Protein AF-A0A1E4GBK4-F1 (afdb_monomer_lite)

pLDDT: mean 78.06, std 15.24, range [35.19, 92.81]

Foldseek 3Di:
DDDPPDDPPPVVVVVVVVQLVVLLVLLVVLLVVLVVVLVVLLVVLVVCCVVCVVVVQADVVQSVVLNVLSVVLNVVLVVVSVVFRSGNVRSVVSSVVSCVLNVVQSVCCSVRSHADPCHSPDD

Structure (mmCIF, N/CA/C/O backbone):
data_AF-A0A1E4GBK4-F1
#
_entry.id   AF-A0A1E4GBK4-F1
#
loop_
_atom_site.group_PDB
_atom_site.id
_atom_site.type_symbol
_atom_site.label_atom_id
_atom_site.label_alt_id
_atom_site.label_comp_id
_atom_site.label_asym_id
_atom_site.label_entity_id
_atom_site.label_seq_id
_atom_site.pdbx_PDB_ins_code
_atom_site.Cartn_x
_atom_site.Cartn_y
_atom_site.Cartn_z
_atom_site.occupancy
_atom_site.B_iso_or_equiv
_atom_site.auth_seq_id
_atom_site.auth_comp_id
_atom_site.auth_asym_id
_atom_site.auth_atom_id
_atom_site.pdbx_PDB_model_num
ATOM 1 N N . MET A 1 1 ? -35.577 0.279 58.278 1.00 35.19 1 MET A N 1
ATOM 2 C CA . MET A 1 1 ? -34.126 0.348 58.002 1.00 35.19 1 MET A CA 1
ATOM 3 C C . MET A 1 1 ? -33.935 0.085 56.518 1.00 35.19 1 MET A C 1
ATOM 5 O O . MET A 1 1 ? -34.244 -1.012 56.076 1.00 35.19 1 MET A O 1
ATOM 9 N N . ALA A 1 2 ? -33.572 1.105 55.741 1.00 41.97 2 ALA A N 1
ATOM 10 C CA . ALA A 1 2 ? -33.388 0.984 54.296 1.00 41.97 2 ALA A CA 1
ATOM 11 C C . ALA A 1 2 ? -31.929 0.607 54.010 1.00 41.97 2 ALA A C 1
ATOM 13 O O . ALA A 1 2 ? -31.015 1.317 54.427 1.00 41.97 2 ALA A O 1
ATOM 14 N N . ILE A 1 3 ? -31.719 -0.531 53.350 1.00 45.28 3 ILE A N 1
ATOM 15 C CA . ILE A 1 3 ? -30.396 -0.996 52.935 1.00 45.28 3 ILE A CA 1
ATOM 16 C C . ILE A 1 3 ? -29.989 -0.170 51.715 1.00 45.28 3 ILE A C 1
ATOM 18 O O . ILE A 1 3 ? -30.559 -0.299 50.633 1.00 45.28 3 ILE A O 1
ATOM 22 N N . VAL A 1 4 ? -29.017 0.711 51.919 1.00 42.62 4 VAL A N 1
ATOM 23 C CA . VAL A 1 4 ? -28.375 1.507 50.877 1.00 42.62 4 VAL A CA 1
ATOM 24 C C . VAL A 1 4 ? -27.437 0.584 50.091 1.00 42.62 4 VAL A C 1
ATOM 26 O O . VAL A 1 4 ? -26.305 0.340 50.497 1.00 42.62 4 VAL A O 1
ATOM 29 N N . LEU A 1 5 ? -27.917 0.035 48.973 1.00 45.91 5 LEU A N 1
ATOM 30 C CA . LEU A 1 5 ? -27.090 -0.655 47.978 1.00 45.91 5 LEU A CA 1
ATOM 31 C C . LEU A 1 5 ? -26.414 0.404 47.088 1.00 45.91 5 LEU A C 1
ATOM 33 O O . LEU A 1 5 ? -26.934 0.789 46.045 1.00 45.91 5 LEU A O 1
ATOM 37 N N . PHE A 1 6 ? -25.275 0.923 47.548 1.00 47.50 6 PHE A N 1
ATOM 38 C CA . PHE A 1 6 ? -24.350 1.766 46.775 1.00 47.50 6 PHE A CA 1
ATOM 39 C C . PHE A 1 6 ? -23.292 0.876 46.068 1.00 47.50 6 PHE A C 1
ATOM 41 O O . PHE A 1 6 ? -23.140 -0.300 46.394 1.00 47.50 6 PHE A O 1
ATOM 48 N N . PRO A 1 7 ? -22.596 1.363 45.032 1.00 49.16 7 PRO A N 1
ATOM 49 C CA . PRO A 1 7 ? -22.648 0.863 43.672 1.00 49.16 7 PRO A CA 1
ATOM 50 C C . PRO A 1 7 ? -21.349 0.125 43.331 1.00 49.16 7 PRO A C 1
ATOM 52 O O . PRO A 1 7 ? -20.428 0.688 42.745 1.00 49.16 7 PRO A O 1
ATOM 55 N N . ALA A 1 8 ? -21.261 -1.155 43.680 1.00 43.97 8 ALA A N 1
ATOM 56 C CA . ALA A 1 8 ? -20.095 -1.979 43.340 1.00 43.97 8 ALA A CA 1
ATOM 57 C C . ALA A 1 8 ? -19.998 -2.332 41.836 1.00 43.97 8 ALA A C 1
ATOM 59 O O . ALA A 1 8 ? -19.006 -2.902 41.396 1.00 43.97 8 ALA A O 1
ATOM 60 N N . PHE A 1 9 ? -21.004 -1.973 41.029 1.00 48.84 9 PHE A N 1
ATOM 61 C CA . PHE A 1 9 ? -21.022 -2.233 39.584 1.00 48.84 9 PHE A CA 1
ATOM 62 C C . PHE A 1 9 ? -20.280 -1.185 38.737 1.00 48.84 9 PHE A C 1
ATOM 64 O O . PHE A 1 9 ? -19.986 -1.452 37.575 1.00 48.84 9 PHE A O 1
ATOM 71 N N . LEU A 1 10 ? -19.941 -0.010 39.283 1.00 47.16 10 LEU A N 1
ATOM 72 C CA . LEU A 1 10 ? -19.287 1.057 38.507 1.00 47.16 10 LEU A CA 1
ATOM 73 C C . LEU A 1 10 ? -17.764 0.890 38.380 1.00 47.16 10 LEU A C 1
ATOM 75 O O . LEU A 1 10 ? -17.171 1.428 37.451 1.00 47.16 10 LEU A O 1
ATOM 79 N N . SER A 1 11 ? -17.119 0.124 39.260 1.00 47.50 11 SER A N 1
ATOM 80 C CA . SER A 1 11 ? -15.656 -0.037 39.279 1.00 47.50 11 SER A CA 1
ATOM 81 C C . SER A 1 11 ? -15.121 -1.074 38.283 1.00 47.50 11 SER A C 1
ATOM 83 O O . SER A 1 11 ? -13.944 -1.023 37.937 1.00 47.50 11 SER A O 1
ATOM 85 N N . LEU A 1 12 ? -15.966 -1.970 37.759 1.00 46.78 12 LEU A N 1
ATOM 86 C CA . LEU A 1 12 ? -15.565 -2.977 36.761 1.00 46.78 12 LEU A CA 1
ATOM 87 C C . LEU A 1 12 ? -15.621 -2.468 35.309 1.00 46.78 12 LEU A C 1
ATOM 89 O O . LEU A 1 12 ? -15.042 -3.086 34.421 1.00 46.78 12 LEU A O 1
ATOM 93 N N . ILE A 1 13 ? -16.278 -1.332 35.057 1.00 51.38 13 ILE A N 1
ATOM 94 C CA . ILE A 1 13 ? -16.450 -0.769 33.703 1.00 51.38 13 ILE A CA 1
ATOM 95 C C . ILE A 1 13 ? -15.253 0.122 33.310 1.00 51.38 13 ILE A C 1
ATOM 97 O O . ILE A 1 13 ? -14.948 0.293 32.130 1.00 51.38 13 ILE A O 1
ATOM 101 N N . VAL A 1 14 ? -14.528 0.650 34.301 1.00 50.47 14 VAL A N 1
ATOM 102 C CA . VAL A 1 14 ? -13.421 1.604 34.122 1.00 50.47 14 VAL A CA 1
ATOM 103 C C . VAL A 1 14 ? -12.216 1.039 33.343 1.00 50.47 14 VAL A C 1
ATOM 105 O O . VAL A 1 14 ? -11.756 1.734 32.434 1.00 50.47 14 VAL A O 1
ATOM 108 N N . PRO A 1 15 ? -11.699 -0.184 33.598 1.00 54.62 15 PRO A N 1
ATOM 109 C CA . PRO A 1 15 ? -10.520 -0.666 32.873 1.00 54.62 15 PRO A CA 1
ATOM 110 C C . PRO A 1 15 ? -10.815 -0.976 31.399 1.00 54.62 15 PRO A C 1
ATOM 112 O O . PRO A 1 15 ? -10.023 -0.611 30.535 1.00 54.62 15 PRO A O 1
ATOM 115 N N . ALA A 1 16 ? -11.981 -1.554 31.086 1.00 54.88 16 ALA A N 1
ATOM 116 C CA . ALA A 1 16 ? -12.360 -1.875 29.707 1.00 54.88 16 ALA A CA 1
ATOM 117 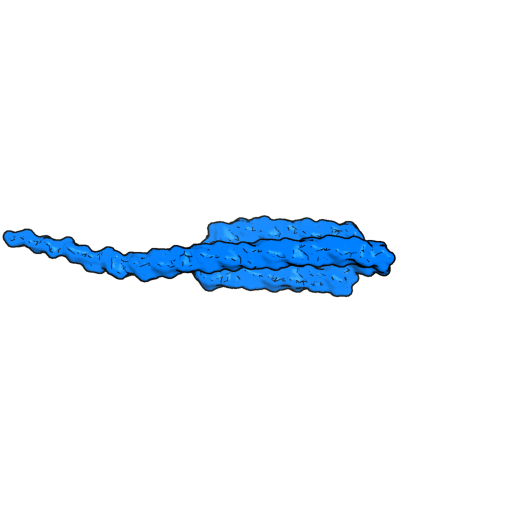C C . ALA A 1 16 ? -12.562 -0.614 28.845 1.00 54.88 16 ALA A C 1
ATOM 119 O O . ALA A 1 16 ? -12.212 -0.599 27.666 1.00 54.88 16 ALA A O 1
ATOM 120 N N . HIS A 1 17 ? -13.088 0.469 29.431 1.00 55.44 17 HIS A N 1
ATOM 121 C CA . HIS A 1 17 ? -13.235 1.749 28.735 1.00 55.44 17 HIS A CA 1
ATOM 122 C C . HIS A 1 17 ? -11.894 2.461 28.516 1.00 55.44 17 HIS A C 1
ATOM 124 O O . HIS A 1 17 ? -11.687 3.053 27.456 1.00 55.44 17 HIS A O 1
ATOM 130 N N . ALA A 1 18 ? -10.981 2.399 29.491 1.00 58.25 18 ALA A N 1
ATOM 131 C CA . ALA A 1 18 ? -9.646 2.977 29.361 1.00 58.25 18 ALA A CA 1
ATOM 132 C C . ALA A 1 18 ? -8.825 2.263 28.276 1.00 58.25 18 ALA A C 1
ATOM 134 O O . ALA A 1 18 ? -8.233 2.928 27.427 1.00 58.25 18 ALA A O 1
ATOM 135 N N . ASP A 1 19 ? -8.865 0.929 28.247 1.00 62.81 19 ASP A N 1
ATOM 136 C CA . ASP A 1 19 ? -8.157 0.112 27.255 1.00 62.81 19 ASP A CA 1
ATOM 137 C C . ASP A 1 19 ? -8.738 0.298 25.842 1.00 62.81 19 ASP A C 1
ATOM 139 O O . ASP A 1 19 ? -8.013 0.429 24.859 1.00 62.81 19 ASP A O 1
ATOM 143 N N . TYR A 1 20 ? -10.061 0.454 25.731 1.00 64.88 20 TYR A N 1
ATOM 144 C CA . TYR A 1 20 ? -10.723 0.776 24.465 1.00 64.88 20 TYR A CA 1
ATOM 145 C C . TYR A 1 20 ? -10.360 2.172 23.926 1.00 64.88 20 TYR A C 1
ATOM 147 O O . TYR A 1 20 ? -10.147 2.348 22.725 1.00 64.88 20 TYR A O 1
ATOM 155 N N . GLN A 1 21 ? -10.268 3.186 24.793 1.00 73.75 21 GLN A N 1
ATOM 156 C CA . GLN A 1 21 ? -9.860 4.539 24.393 1.00 73.75 21 GLN A CA 1
ATOM 157 C C . GLN A 1 21 ? -8.369 4.610 24.040 1.00 73.75 21 GLN A C 1
ATOM 159 O O . GLN A 1 21 ? -7.998 5.310 23.096 1.00 73.75 21 GLN A O 1
ATOM 164 N N . GLN A 1 22 ? -7.525 3.873 24.763 1.00 75.50 22 GLN A N 1
ATOM 165 C CA . GLN A 1 22 ? -6.107 3.724 24.445 1.00 75.50 22 GLN A CA 1
ATOM 166 C C . GLN A 1 22 ? -5.928 3.002 23.101 1.00 75.50 22 GLN A C 1
ATOM 168 O O . GLN A 1 22 ? -5.249 3.518 22.215 1.00 75.50 22 GLN A O 1
ATOM 173 N N . GLY A 1 23 ? -6.634 1.885 22.898 1.00 76.81 23 GLY A N 1
ATOM 174 C CA . GLY A 1 23 ? -6.653 1.130 21.646 1.00 76.81 23 GLY A CA 1
ATOM 175 C C . GLY A 1 23 ? -7.071 1.983 20.451 1.00 76.81 23 GLY A C 1
ATOM 176 O O . GLY A 1 23 ? -6.401 1.960 19.425 1.00 76.81 23 GLY A O 1
ATOM 177 N N . LYS A 1 24 ? -8.093 2.836 20.597 1.00 82.88 24 LYS A N 1
ATOM 178 C CA . LYS A 1 24 ? -8.490 3.793 19.551 1.00 82.88 24 LYS A CA 1
ATOM 179 C C . LYS A 1 24 ? -7.378 4.760 19.150 1.00 82.88 24 LYS A C 1
ATOM 181 O O . LYS A 1 24 ? -7.212 5.013 17.958 1.00 82.88 24 LYS A O 1
ATOM 186 N N . ARG A 1 25 ? -6.636 5.313 20.114 1.00 85.69 25 ARG A N 1
ATOM 187 C CA . ARG A 1 25 ? -5.517 6.222 19.812 1.00 85.69 25 ARG A CA 1
ATOM 188 C C . ARG A 1 25 ? -4.381 5.484 19.120 1.00 85.69 25 ARG A C 1
ATOM 190 O O . ARG A 1 25 ? -3.864 5.982 18.127 1.00 85.69 25 ARG A O 1
ATOM 197 N N . ASP A 1 26 ? -4.041 4.294 19.603 1.00 83.50 26 ASP A N 1
ATOM 198 C CA . ASP A 1 26 ? -3.000 3.462 19.000 1.00 83.50 26 ASP A CA 1
ATOM 199 C C . ASP A 1 26 ? -3.366 3.079 17.558 1.00 83.50 26 ASP A C 1
ATOM 201 O O . ASP A 1 26 ? -2.544 3.210 16.655 1.00 83.50 26 ASP A O 1
ATOM 205 N N . CYS A 1 27 ? -4.623 2.695 17.318 1.00 86.31 27 CYS A N 1
ATOM 206 C CA . CYS A 1 27 ? -5.171 2.440 15.986 1.00 86.31 27 CYS A CA 1
ATOM 207 C C . CYS A 1 27 ? -5.074 3.664 15.065 1.00 86.31 27 CYS A C 1
ATOM 209 O O . CYS A 1 27 ? -4.659 3.535 13.915 1.00 86.31 27 CYS A O 1
ATOM 211 N N . ALA A 1 28 ? -5.439 4.852 15.558 1.00 88.69 28 ALA A N 1
ATOM 212 C CA . ALA A 1 28 ? -5.373 6.083 14.775 1.00 88.69 28 ALA A CA 1
ATOM 213 C C . ALA A 1 28 ? -3.926 6.461 14.423 1.00 88.69 28 ALA A C 1
ATOM 215 O O . ALA A 1 28 ? -3.649 6.834 13.284 1.00 88.69 28 ALA A O 1
ATOM 216 N N . ASN A 1 29 ? -2.999 6.305 15.372 1.00 89.00 29 ASN A N 1
ATOM 217 C CA . ASN A 1 29 ? -1.574 6.519 15.134 1.00 89.00 29 ASN A CA 1
ATOM 218 C C . ASN A 1 29 ? -1.030 5.530 14.096 1.00 89.00 29 ASN A C 1
ATOM 220 O O . ASN A 1 29 ? -0.331 5.945 13.177 1.00 89.00 29 ASN A O 1
ATOM 224 N N . LEU A 1 30 ? -1.397 4.248 14.189 1.00 86.88 30 LEU A N 1
ATOM 225 C CA . LEU A 1 30 ? -1.007 3.233 13.207 1.00 86.88 30 LEU A CA 1
ATOM 226 C C . LEU A 1 30 ? -1.545 3.551 11.810 1.00 86.88 30 LEU A C 1
ATOM 228 O O . LEU A 1 30 ? -0.784 3.501 10.848 1.00 86.88 30 LEU A O 1
ATOM 232 N N . ARG A 1 31 ? -2.819 3.947 11.691 1.00 89.69 31 ARG A N 1
ATOM 233 C CA . ARG A 1 31 ? -3.397 4.407 10.419 1.00 89.69 31 ARG A CA 1
ATOM 234 C C . ARG A 1 31 ? -2.622 5.597 9.857 1.00 89.69 31 ARG A C 1
ATOM 236 O O . ARG A 1 31 ? -2.298 5.601 8.675 1.00 89.69 31 ARG A O 1
ATOM 243 N N . ALA A 1 32 ? -2.271 6.575 10.691 1.00 89.56 32 ALA A N 1
ATOM 244 C CA . ALA A 1 32 ? -1.463 7.710 10.257 1.00 89.56 32 ALA A CA 1
ATOM 245 C C . ALA A 1 32 ? -0.074 7.275 9.753 1.00 89.56 32 ALA A C 1
ATOM 247 O O . ALA A 1 32 ? 0.354 7.735 8.698 1.00 89.56 32 ALA A O 1
ATOM 248 N N . THR A 1 33 ? 0.601 6.355 10.451 1.00 88.69 33 THR A N 1
ATOM 249 C CA . THR A 1 33 ? 1.893 5.799 10.016 1.00 88.69 33 THR A CA 1
ATOM 250 C C . THR A 1 33 ? 1.782 5.049 8.688 1.00 88.69 33 THR A C 1
ATOM 252 O O . THR A 1 33 ? 2.625 5.242 7.817 1.00 88.69 33 THR A O 1
ATOM 255 N N . VAL A 1 34 ? 0.735 4.241 8.498 1.00 86.00 34 VAL A N 1
ATOM 256 C CA . VAL A 1 34 ? 0.478 3.531 7.234 1.00 86.00 34 VAL A CA 1
ATOM 257 C C . VAL A 1 34 ? 0.288 4.518 6.080 1.00 86.00 34 VAL A C 1
ATOM 259 O O . VAL A 1 34 ? 0.925 4.387 5.037 1.00 86.00 34 VAL A O 1
ATOM 262 N N . LEU A 1 35 ? -0.532 5.551 6.277 1.00 87.19 35 LEU A N 1
ATOM 263 C CA . LEU A 1 35 ? -0.773 6.569 5.252 1.00 87.19 35 LEU A CA 1
ATOM 264 C C . LEU A 1 35 ? 0.488 7.387 4.933 1.00 87.19 35 LEU A C 1
ATOM 266 O O . LEU A 1 35 ? 0.719 7.730 3.774 1.00 87.19 35 LEU A O 1
ATOM 270 N N . GLN A 1 36 ? 1.325 7.674 5.934 1.00 88.75 36 GLN 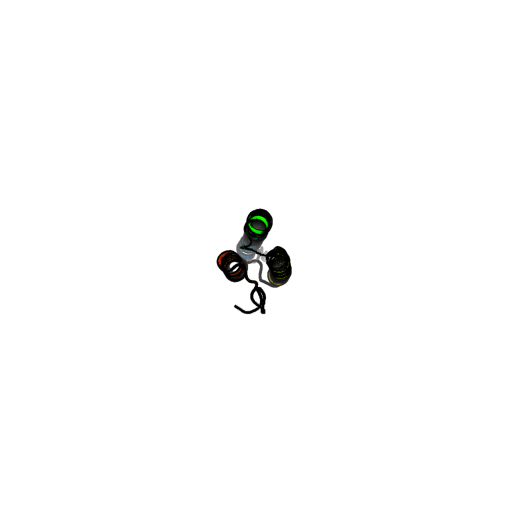A N 1
ATOM 271 C CA . GLN A 1 36 ? 2.626 8.317 5.728 1.00 88.75 36 GLN A CA 1
ATOM 272 C C . GLN A 1 36 ? 3.569 7.435 4.907 1.00 88.75 36 GLN A C 1
ATOM 274 O O . GLN A 1 36 ? 4.128 7.914 3.923 1.00 88.75 36 GLN A O 1
ATOM 279 N N . LEU A 1 37 ? 3.683 6.150 5.256 1.00 84.25 37 LEU A N 1
ATOM 280 C CA . LEU A 1 37 ? 4.510 5.179 4.538 1.00 84.25 37 LEU A CA 1
ATOM 281 C C . LEU A 1 37 ? 4.119 5.105 3.057 1.00 84.25 37 LEU A C 1
ATOM 283 O O . LEU A 1 37 ? 4.971 5.221 2.177 1.00 84.25 37 LEU A O 1
ATOM 287 N N . VAL A 1 38 ? 2.818 5.008 2.776 1.00 84.69 38 VAL A N 1
ATOM 288 C CA . VAL A 1 38 ? 2.298 5.015 1.403 1.00 84.69 38 VAL A CA 1
ATOM 289 C C . VAL A 1 38 ? 2.595 6.334 0.692 1.00 84.69 38 VAL A C 1
ATOM 291 O O . VAL A 1 38 ? 2.957 6.336 -0.488 1.00 84.69 38 VAL A O 1
ATOM 294 N N . GLY A 1 39 ? 2.462 7.464 1.387 1.00 85.69 39 GLY A N 1
ATOM 295 C CA . GLY A 1 39 ? 2.811 8.772 0.842 1.00 85.69 39 GLY A CA 1
ATOM 296 C C . GLY A 1 39 ? 4.285 8.861 0.441 1.00 85.69 39 GLY A C 1
ATOM 297 O O . GLY A 1 39 ? 4.604 9.382 -0.628 1.00 85.69 39 GLY A O 1
ATOM 298 N N . ASP A 1 40 ? 5.185 8.321 1.257 1.00 86.12 40 ASP A N 1
ATOM 299 C CA . ASP A 1 40 ? 6.623 8.329 0.985 1.00 86.12 40 ASP A CA 1
ATOM 300 C C . ASP A 1 40 ? 7.017 7.356 -0.134 1.00 86.12 40 ASP A C 1
ATOM 302 O O . ASP A 1 40 ? 7.862 7.688 -0.973 1.00 86.12 40 ASP A O 1
ATOM 306 N N . TRP A 1 41 ? 6.337 6.214 -0.245 1.00 82.25 41 TRP A N 1
ATOM 307 C CA . TRP A 1 41 ? 6.472 5.326 -1.401 1.00 82.25 41 TRP A CA 1
ATOM 308 C C . TRP A 1 41 ? 5.956 5.961 -2.685 1.00 82.25 41 TRP A C 1
ATOM 310 O O . TRP A 1 41 ? 6.639 5.912 -3.704 1.00 82.25 41 TRP A O 1
ATOM 320 N N . SER A 1 42 ? 4.806 6.632 -2.631 1.00 78.88 42 SER A N 1
ATOM 321 C CA . SER A 1 42 ? 4.238 7.329 -3.790 1.00 78.88 42 SER A CA 1
ATOM 322 C C . SER A 1 42 ? 5.193 8.405 -4.314 1.00 78.88 42 SER A C 1
ATOM 324 O O . SER A 1 42 ? 5.390 8.528 -5.522 1.00 78.88 42 SER A O 1
ATOM 326 N N . LYS A 1 43 ? 5.847 9.155 -3.415 1.00 83.25 43 LYS A N 1
ATOM 327 C CA . LYS A 1 43 ? 6.901 10.112 -3.793 1.00 83.25 43 LYS A CA 1
ATOM 328 C C . LYS A 1 43 ? 8.113 9.407 -4.390 1.00 83.25 43 LYS A C 1
ATOM 330 O O . LYS A 1 43 ? 8.615 9.848 -5.419 1.00 83.25 43 LYS A O 1
ATOM 335 N N . THR A 1 44 ? 8.579 8.330 -3.759 1.00 81.81 44 THR A N 1
ATOM 336 C CA . THR A 1 44 ? 9.733 7.559 -4.239 1.00 81.81 44 THR A CA 1
ATOM 337 C C . THR A 1 44 ? 9.485 7.020 -5.645 1.00 81.81 44 THR A C 1
ATOM 339 O O . THR A 1 44 ? 10.317 7.242 -6.515 1.00 81.81 44 THR A O 1
ATOM 342 N N . MET A 1 45 ? 8.325 6.407 -5.906 1.00 76.94 45 MET A N 1
ATOM 343 C CA . MET A 1 45 ? 7.936 5.940 -7.242 1.00 76.94 45 MET A CA 1
ATOM 344 C C . MET A 1 45 ? 7.814 7.083 -8.252 1.00 76.94 45 MET A C 1
ATOM 346 O O . MET A 1 45 ? 8.210 6.918 -9.401 1.00 76.94 45 MET A O 1
ATOM 350 N N . LEU A 1 46 ? 7.303 8.250 -7.846 1.00 78.62 46 LEU A N 1
ATOM 351 C CA . LEU A 1 46 ? 7.214 9.416 -8.727 1.00 78.62 46 LEU A CA 1
ATOM 352 C C . LEU A 1 46 ? 8.603 9.925 -9.143 1.00 78.62 46 LEU A C 1
ATOM 354 O O . LEU A 1 46 ? 8.831 10.211 -10.319 1.00 78.62 46 LEU A O 1
ATOM 358 N N . PHE A 1 47 ? 9.535 10.034 -8.193 1.00 79.06 47 PHE A N 1
ATOM 359 C CA . PHE A 1 47 ? 10.911 10.433 -8.491 1.00 79.06 47 PHE A CA 1
ATOM 360 C C . PHE A 1 47 ? 11.645 9.365 -9.295 1.00 79.06 47 PHE A C 1
ATOM 362 O O . PHE A 1 47 ? 12.269 9.698 -10.297 1.00 79.06 47 PHE A O 1
ATOM 369 N N . ALA A 1 48 ? 11.490 8.096 -8.917 1.00 73.31 48 ALA A N 1
ATOM 370 C CA . ALA A 1 48 ? 12.013 6.957 -9.653 1.00 73.31 48 ALA A CA 1
ATOM 371 C C . ALA A 1 48 ? 11.531 6.986 -11.107 1.00 73.31 48 ALA A C 1
ATOM 373 O O . ALA A 1 48 ? 12.352 7.011 -12.009 1.00 73.31 48 ALA A O 1
ATOM 374 N N . SER A 1 49 ? 10.226 7.119 -11.352 1.00 74.44 49 SER A N 1
ATOM 375 C CA . SER A 1 49 ? 9.673 7.248 -12.703 1.00 74.44 49 SER A CA 1
ATOM 376 C C . SER A 1 49 ? 10.301 8.401 -13.483 1.00 74.44 49 SER A C 1
ATOM 378 O O . SER A 1 49 ? 10.661 8.215 -14.637 1.00 74.44 49 SER A O 1
ATOM 380 N N . ARG A 1 50 ? 10.490 9.573 -12.869 1.00 73.25 50 ARG A N 1
ATOM 381 C CA . ARG A 1 50 ? 11.087 10.734 -13.544 1.00 73.25 50 ARG A CA 1
ATOM 382 C C . ARG A 1 50 ? 12.569 10.537 -13.874 1.00 73.25 50 ARG A C 1
ATOM 384 O O . ARG A 1 50 ? 13.008 10.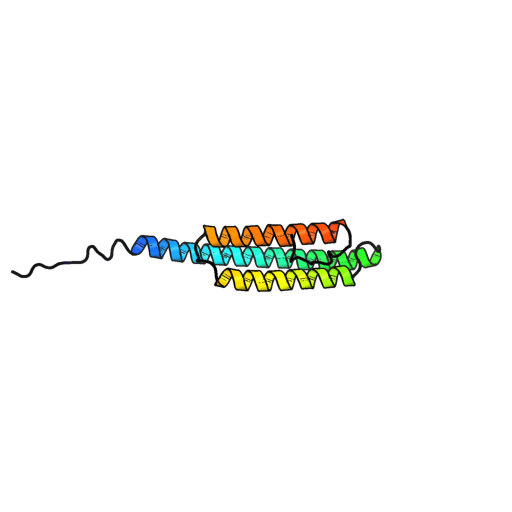904 -14.962 1.00 73.25 50 ARG A O 1
ATOM 391 N N . ASP A 1 51 ? 13.340 10.002 -12.936 1.00 67.81 51 ASP A N 1
ATOM 392 C CA . ASP A 1 51 ? 14.778 9.786 -13.109 1.00 67.81 51 ASP A CA 1
ATOM 393 C C . ASP A 1 51 ? 15.061 8.582 -14.019 1.00 67.81 51 ASP A C 1
ATOM 395 O O . ASP A 1 51 ? 16.070 8.552 -14.726 1.00 67.81 51 ASP A O 1
ATOM 399 N N . MET A 1 52 ? 14.156 7.603 -14.042 1.00 63.31 52 MET A N 1
ATOM 400 C CA . MET A 1 52 ? 14.293 6.358 -14.793 1.00 63.31 52 MET A CA 1
ATOM 401 C C . MET A 1 52 ? 13.642 6.405 -16.169 1.00 63.31 52 MET A C 1
ATOM 403 O O . MET A 1 52 ? 14.129 5.686 -17.029 1.00 63.31 52 MET A O 1
ATOM 407 N N . ASP A 1 53 ? 12.666 7.280 -16.437 1.00 58.56 53 ASP A N 1
ATOM 408 C CA . ASP A 1 53 ? 12.212 7.620 -17.802 1.00 58.56 53 ASP A CA 1
ATOM 409 C C . ASP A 1 53 ? 13.390 8.138 -18.648 1.00 58.56 53 ASP A C 1
ATOM 411 O O . ASP A 1 53 ? 13.546 7.812 -19.822 1.00 58.56 53 ASP A O 1
ATOM 415 N N . ARG A 1 54 ? 14.338 8.832 -18.003 1.00 59.94 54 ARG A N 1
ATOM 416 C CA . ARG A 1 54 ? 15.594 9.270 -18.627 1.00 59.94 54 ARG A CA 1
ATOM 417 C C . ARG A 1 54 ? 16.553 8.119 -18.971 1.00 59.94 54 ARG A C 1
ATOM 419 O O . ARG A 1 54 ? 17.378 8.279 -19.867 1.00 59.94 54 ARG A O 1
ATOM 426 N N . ASN A 1 55 ? 16.448 6.987 -18.272 1.00 65.88 55 ASN A N 1
ATOM 427 C CA . ASN A 1 55 ? 17.341 5.827 -18.397 1.00 65.88 55 ASN A CA 1
ATOM 428 C C . ASN A 1 55 ? 16.633 4.558 -18.934 1.00 65.88 55 ASN A C 1
ATOM 430 O O . ASN A 1 55 ? 17.284 3.530 -19.100 1.00 65.88 55 ASN A O 1
ATOM 434 N N . GLY A 1 56 ? 15.322 4.615 -19.202 1.00 63.66 56 GLY A N 1
ATOM 435 C CA . GLY A 1 56 ? 14.487 3.547 -19.765 1.00 63.66 56 GLY A CA 1
ATOM 436 C C . GLY A 1 56 ? 14.131 2.369 -18.843 1.00 63.66 56 GLY A C 1
ATOM 437 O O . GLY A 1 56 ? 13.600 1.381 -19.340 1.00 63.66 56 GLY A O 1
ATOM 438 N N . TRP A 1 57 ? 14.433 2.417 -17.540 1.00 71.88 57 TRP A N 1
ATOM 439 C CA . TRP A 1 57 ? 14.295 1.242 -16.656 1.00 71.88 57 TRP A CA 1
ATOM 440 C C . TRP A 1 57 ? 12.894 1.051 -16.056 1.00 71.88 57 TRP A C 1
ATOM 442 O O . TRP A 1 57 ? 12.441 -0.082 -15.923 1.00 71.88 57 TRP A O 1
ATOM 452 N N . LEU A 1 58 ? 12.195 2.140 -15.726 1.00 74.25 58 LEU A N 1
ATOM 453 C CA . LEU A 1 58 ? 10.822 2.105 -15.218 1.00 74.25 58 LEU A CA 1
ATOM 454 C C . LEU A 1 58 ? 9.949 2.994 -16.102 1.00 74.25 58 LEU A C 1
ATOM 456 O O . LEU A 1 58 ? 10.062 4.219 -16.069 1.00 74.25 58 LEU A O 1
ATOM 460 N N . ASP A 1 59 ? 9.087 2.360 -16.896 1.00 81.62 59 ASP A N 1
ATOM 461 C CA . ASP A 1 59 ? 8.149 3.049 -17.783 1.00 81.62 59 ASP A CA 1
ATOM 462 C C . ASP A 1 59 ? 7.157 3.907 -16.977 1.00 81.62 59 ASP A C 1
ATOM 464 O O . ASP A 1 59 ? 6.600 3.481 -15.959 1.00 81.62 59 ASP A O 1
ATOM 468 N N . ALA A 1 60 ? 6.903 5.130 -17.446 1.00 81.12 60 ALA A N 1
ATOM 469 C CA . ALA A 1 60 ? 6.024 6.069 -16.754 1.00 81.12 60 ALA A CA 1
ATOM 470 C C . ALA A 1 60 ? 4.573 5.564 -16.635 1.00 81.12 60 ALA A C 1
ATOM 472 O O . ALA A 1 60 ? 3.879 5.900 -15.672 1.00 81.12 60 ALA A O 1
ATOM 473 N N . ASN A 1 61 ? 4.092 4.737 -17.571 1.00 85.19 61 ASN A N 1
ATOM 474 C CA . ASN A 1 61 ? 2.764 4.132 -17.470 1.00 85.19 61 ASN A CA 1
ATOM 475 C C . ASN A 1 61 ? 2.745 3.014 -16.428 1.00 85.19 61 ASN A C 1
ATOM 477 O O . ASN A 1 61 ? 1.767 2.915 -15.687 1.00 85.19 61 ASN A O 1
ATOM 481 N N . VAL A 1 62 ? 3.817 2.221 -16.327 1.00 87.19 62 VAL A N 1
ATOM 482 C CA . VAL A 1 62 ? 3.982 1.221 -15.259 1.00 87.19 62 VAL A CA 1
ATOM 483 C C . VAL A 1 62 ? 3.962 1.899 -13.892 1.00 87.19 62 VAL A C 1
ATOM 485 O O . VAL A 1 62 ? 3.168 1.507 -13.037 1.00 87.19 62 VAL A O 1
ATOM 488 N N . ALA A 1 63 ? 4.749 2.961 -13.702 1.00 85.00 63 ALA A N 1
ATOM 489 C CA . ALA A 1 63 ? 4.779 3.705 -12.445 1.00 85.00 63 ALA A CA 1
ATOM 490 C C . ALA A 1 63 ? 3.413 4.327 -12.105 1.00 85.00 63 ALA A C 1
ATOM 492 O O . ALA A 1 63 ? 2.913 4.170 -10.991 1.00 85.00 63 ALA A O 1
ATOM 493 N N . ASN A 1 64 ? 2.757 4.972 -13.074 1.00 85.94 64 ASN A N 1
ATOM 494 C CA . ASN A 1 64 ? 1.425 5.546 -12.872 1.00 85.94 64 ASN A CA 1
ATOM 495 C C . ASN A 1 64 ? 0.367 4.486 -12.542 1.00 85.94 64 ASN A C 1
ATOM 497 O O . ASN A 1 64 ? -0.511 4.726 -11.711 1.00 85.94 64 ASN A O 1
ATOM 501 N N . ALA A 1 65 ? 0.419 3.322 -13.189 1.00 89.12 65 ALA A N 1
ATOM 502 C CA . ALA A 1 65 ? -0.489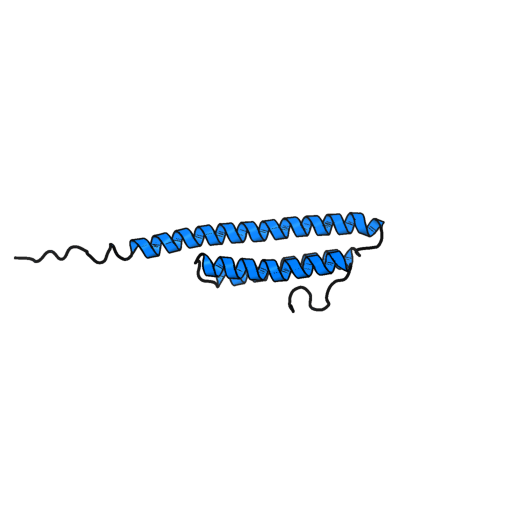 2.222 -12.894 1.00 89.12 65 ALA A CA 1
ATOM 503 C C . ALA A 1 65 ? -0.223 1.638 -11.499 1.00 89.12 65 ALA A C 1
ATOM 505 O O . ALA A 1 65 ? -1.169 1.384 -10.757 1.00 89.12 65 ALA A O 1
ATOM 506 N N . ALA A 1 66 ? 1.045 1.504 -11.103 1.00 88.69 66 ALA A N 1
ATOM 507 C CA . ALA A 1 66 ? 1.403 1.032 -9.775 1.00 88.69 66 ALA A CA 1
ATOM 508 C C . ALA A 1 66 ? 0.949 1.986 -8.664 1.00 88.69 66 ALA A C 1
ATOM 510 O O . ALA A 1 66 ? 0.379 1.535 -7.674 1.00 88.69 66 ALA A O 1
ATOM 511 N N . ILE A 1 67 ? 1.092 3.299 -8.862 1.00 87.88 67 ILE A N 1
ATOM 512 C CA . ILE A 1 67 ? 0.572 4.310 -7.930 1.00 87.88 67 ILE A CA 1
ATOM 513 C C . ILE A 1 67 ? -0.949 4.177 -7.765 1.00 87.88 67 ILE A C 1
ATOM 515 O O . ILE A 1 67 ? -1.454 4.263 -6.645 1.00 87.88 67 ILE A O 1
ATOM 519 N N . LYS A 1 68 ? -1.694 3.938 -8.853 1.00 88.06 68 LYS A N 1
ATOM 520 C CA . LYS A 1 68 ? -3.150 3.727 -8.779 1.00 88.06 68 LYS A CA 1
ATOM 521 C C . LYS A 1 68 ? -3.514 2.486 -7.969 1.00 88.06 68 LYS A C 1
ATOM 523 O O . LYS A 1 68 ? -4.446 2.553 -7.173 1.00 88.06 68 LYS A O 1
ATOM 528 N N . ASP A 1 69 ? -2.781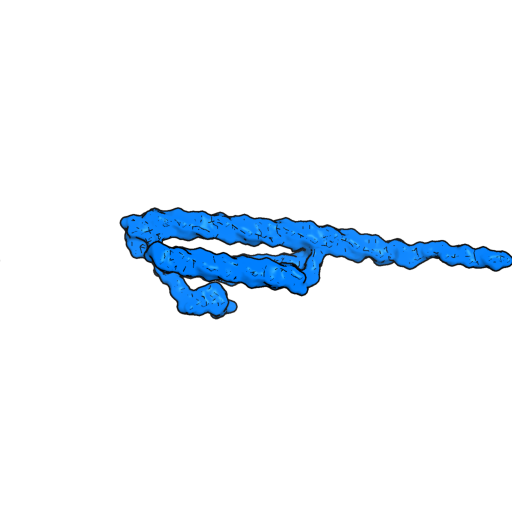 1.388 -8.128 1.00 90.00 69 ASP A N 1
ATOM 529 C CA . ASP A 1 69 ? -3.027 0.184 -7.329 1.00 90.00 69 ASP A CA 1
ATOM 530 C C . ASP A 1 69 ? -2.808 0.458 -5.840 1.00 90.00 69 ASP A C 1
ATOM 532 O O . ASP A 1 69 ? -3.646 0.090 -5.020 1.00 90.00 69 ASP A O 1
ATOM 536 N N . VAL A 1 70 ? -1.735 1.175 -5.488 1.00 88.38 70 VAL A N 1
ATOM 537 C CA . VAL A 1 70 ? -1.452 1.566 -4.099 1.00 88.38 70 VAL A CA 1
ATOM 538 C C . VAL A 1 70 ? -2.568 2.451 -3.534 1.00 88.38 70 VAL A C 1
ATOM 540 O O . VAL A 1 70 ? -3.003 2.249 -2.402 1.00 88.38 70 VAL A O 1
ATOM 543 N N . GLN A 1 71 ? -3.093 3.396 -4.318 1.00 87.56 71 GLN A N 1
ATOM 544 C CA . GLN A 1 71 ? -4.243 4.212 -3.910 1.00 87.56 71 GLN A CA 1
ATOM 545 C C . GLN A 1 71 ? -5.496 3.363 -3.662 1.00 87.56 71 GLN A C 1
ATOM 547 O O . GLN A 1 71 ? -6.213 3.595 -2.690 1.00 87.56 71 GLN A O 1
ATOM 552 N N . ILE A 1 72 ? -5.748 2.361 -4.508 1.00 89.31 72 ILE A N 1
ATOM 553 C CA . ILE A 1 72 ? -6.855 1.416 -4.322 1.00 89.31 72 ILE A CA 1
ATOM 554 C C . ILE A 1 72 ? -6.656 0.593 -3.046 1.00 89.31 72 ILE A C 1
ATOM 556 O O . ILE A 1 72 ? -7.591 0.473 -2.254 1.00 89.31 72 ILE A O 1
ATOM 560 N N . ALA A 1 73 ? -5.444 0.100 -2.791 1.00 89.62 73 ALA A N 1
ATOM 561 C CA . ALA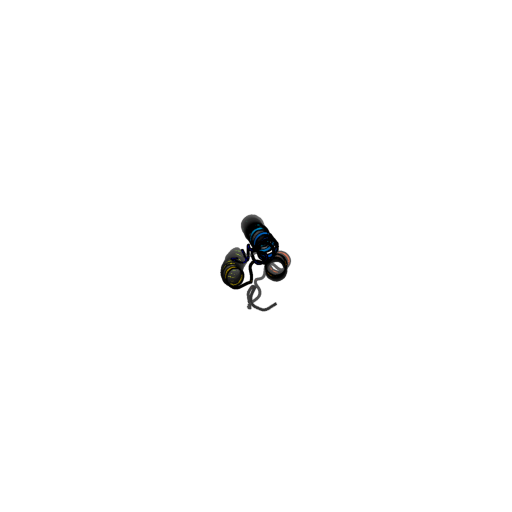 A 1 73 ? -5.125 -0.608 -1.556 1.00 89.62 73 ALA A CA 1
ATOM 562 C C . ALA A 1 73 ? -5.370 0.271 -0.320 1.00 89.62 73 ALA A C 1
ATOM 564 O O . ALA A 1 73 ? -5.951 -0.201 0.653 1.00 89.62 73 ALA A O 1
ATOM 565 N N . VAL A 1 74 ? -5.011 1.560 -0.358 1.00 89.81 74 VAL A N 1
ATOM 566 C CA . VAL A 1 74 ? -5.316 2.501 0.737 1.00 89.81 74 VAL A CA 1
ATOM 567 C C . VAL A 1 74 ? -6.819 2.645 0.961 1.00 89.81 74 VAL A C 1
ATOM 569 O O . VAL A 1 74 ? -7.259 2.654 2.108 1.00 89.81 74 VAL A O 1
ATOM 572 N N . MET A 1 75 ? -7.626 2.718 -0.102 1.00 89.38 75 MET A N 1
ATOM 573 C CA . MET A 1 75 ? -9.086 2.757 0.046 1.00 89.38 75 MET A CA 1
ATOM 574 C C . MET A 1 75 ? -9.622 1.483 0.713 1.00 89.38 75 MET A C 1
ATOM 576 O O . MET A 1 75 ? -10.493 1.564 1.580 1.00 89.38 75 MET A O 1
ATOM 580 N N . HIS A 1 76 ? -9.086 0.313 0.352 1.00 90.69 76 HIS A N 1
ATOM 581 C CA . HIS A 1 76 ? -9.438 -0.952 1.003 1.00 90.69 76 HIS A CA 1
ATOM 582 C C . HIS A 1 76 ? -8.986 -1.004 2.462 1.00 90.69 76 HIS A C 1
ATOM 584 O O . HIS A 1 76 ? -9.756 -1.444 3.314 1.00 90.69 76 HIS A O 1
ATOM 590 N N . PHE A 1 77 ? -7.786 -0.510 2.765 1.00 91.00 77 PHE A N 1
ATOM 591 C CA . PHE A 1 77 ? -7.289 -0.393 4.130 1.00 91.00 77 PHE A CA 1
ATOM 592 C C . PHE A 1 77 ? -8.181 0.510 4.976 1.00 91.00 77 PHE A C 1
ATOM 594 O O . PHE A 1 77 ? -8.559 0.123 6.074 1.00 91.00 77 PHE A O 1
ATOM 601 N N . ASP A 1 78 ? -8.561 1.683 4.470 1.00 90.56 78 ASP A N 1
ATOM 602 C CA . ASP A 1 78 ? -9.444 2.604 5.182 1.00 90.56 78 ASP A CA 1
ATOM 603 C C . ASP A 1 78 ? -10.822 1.978 5.439 1.00 90.56 78 ASP A C 1
ATOM 605 O O . ASP A 1 78 ? -11.367 2.111 6.535 1.00 90.56 78 ASP A O 1
ATOM 609 N N . TYR A 1 79 ? -11.361 1.235 4.468 1.00 91.00 79 TYR A N 1
ATOM 610 C CA . TYR A 1 79 ? -12.598 0.477 4.648 1.00 91.00 79 TYR A CA 1
ATOM 611 C C . TYR A 1 79 ? -12.458 -0.621 5.718 1.00 91.00 79 TYR A C 1
ATOM 613 O O . TYR A 1 79 ? -13.270 -0.697 6.642 1.00 91.00 79 TYR A O 1
ATOM 621 N N . ALA A 1 80 ? -11.413 -1.449 5.633 1.00 90.94 80 ALA A N 1
ATOM 622 C CA . ALA A 1 80 ? -11.144 -2.519 6.592 1.00 90.94 80 ALA A CA 1
ATOM 623 C C . ALA A 1 80 ? -10.859 -1.968 7.996 1.00 90.94 80 ALA A C 1
ATOM 625 O O . ALA A 1 80 ? -11.337 -2.513 8.991 1.00 90.94 80 ALA A O 1
ATOM 626 N N . TYR A 1 81 ? -10.158 -0.837 8.079 1.00 90.00 81 TYR A N 1
ATOM 627 C CA . TYR A 1 81 ? -9.894 -0.124 9.318 1.00 90.00 81 TYR A CA 1
ATOM 628 C C . TYR A 1 81 ? -11.199 0.204 10.030 1.00 90.00 81 TYR A C 1
ATOM 630 O O . TYR A 1 81 ? -11.285 -0.010 11.238 1.00 90.00 81 TYR A O 1
ATOM 638 N N . GLU A 1 82 ? -12.228 0.687 9.327 1.00 90.50 82 GLU A N 1
ATOM 639 C CA . GLU A 1 82 ? -13.526 0.969 9.950 1.00 90.50 82 GLU A CA 1
ATOM 640 C C . GLU A 1 82 ? -14.297 -0.281 10.386 1.00 90.50 82 GLU A C 1
ATOM 642 O O . GLU A 1 82 ? -15.075 -0.202 11.337 1.00 90.50 82 GLU A O 1
ATOM 647 N N . ALA A 1 83 ? -14.033 -1.435 9.772 1.00 90.50 83 ALA A N 1
ATOM 648 C CA . ALA A 1 83 ? -14.687 -2.696 10.107 1.00 90.50 83 ALA A CA 1
ATOM 649 C C . ALA A 1 83 ? -14.062 -3.431 11.311 1.00 90.50 83 ALA A C 1
ATOM 651 O O . ALA A 1 83 ? -14.766 -4.173 12.000 1.00 90.50 83 ALA A O 1
ATOM 652 N N . VAL A 1 84 ? -12.764 -3.248 11.589 1.00 88.88 84 VAL A N 1
ATOM 653 C CA . VAL A 1 84 ? -12.086 -3.980 12.673 1.00 88.88 84 VAL A CA 1
ATOM 654 C C . VAL A 1 84 ? -12.386 -3.407 14.068 1.00 88.88 84 VAL A C 1
ATOM 656 O O . VAL A 1 84 ? -12.528 -2.188 14.239 1.00 88.88 84 VAL A O 1
ATOM 659 N N . PRO A 1 85 ? -12.422 -4.254 15.119 1.00 89.50 85 PRO A N 1
ATOM 660 C CA . PRO A 1 85 ? -12.433 -3.777 16.497 1.00 89.50 85 PRO A CA 1
ATOM 661 C C . PRO A 1 85 ? -11.248 -2.839 16.746 1.00 89.50 85 PRO A C 1
ATOM 663 O O . PRO A 1 85 ? -10.116 -3.163 16.400 1.00 89.50 85 PRO A O 1
ATOM 666 N N . LYS A 1 86 ? -11.474 -1.688 17.393 1.00 88.19 86 LYS A N 1
ATOM 667 C CA . LYS A 1 86 ? -10.415 -0.698 17.684 1.00 88.19 86 LYS A CA 1
ATOM 668 C C . LYS A 1 86 ? -9.531 -1.108 18.871 1.00 88.19 86 LYS A C 1
ATOM 670 O O . LYS A 1 86 ? -9.284 -0.320 19.783 1.00 88.19 86 LYS A O 1
ATOM 675 N N . THR A 1 87 ? -9.109 -2.367 18.888 1.00 87.56 87 THR A N 1
ATOM 676 C CA . THR A 1 87 ? -8.105 -2.881 19.817 1.00 87.56 87 THR A CA 1
ATOM 677 C C . THR A 1 87 ? -6.730 -2.765 19.174 1.00 87.56 87 THR A C 1
ATOM 679 O O . THR A 1 87 ? -6.580 -2.840 17.953 1.00 87.56 87 THR A O 1
ATOM 682 N N . ARG A 1 88 ? -5.696 -2.610 20.003 1.00 84.75 88 ARG A N 1
ATOM 683 C CA . ARG A 1 88 ? -4.316 -2.480 19.526 1.00 84.75 88 ARG A CA 1
ATOM 684 C C . ARG A 1 88 ? -3.884 -3.649 18.634 1.00 84.75 88 ARG A C 1
ATOM 686 O O . ARG A 1 88 ? -3.201 -3.424 17.642 1.00 84.75 88 ARG A O 1
ATOM 693 N N . ASN A 1 89 ? -4.281 -4.876 18.977 1.00 88.69 89 ASN A N 1
ATOM 694 C CA . ASN A 1 89 ? -3.891 -6.073 18.230 1.00 88.69 89 ASN A CA 1
ATOM 695 C C . ASN A 1 89 ? -4.544 -6.117 16.847 1.00 88.69 89 ASN A C 1
ATOM 697 O O . ASN A 1 89 ? -3.823 -6.267 15.869 1.00 88.69 89 ASN A O 1
ATOM 701 N N . ALA A 1 90 ? -5.859 -5.890 16.757 1.00 88.81 90 ALA A N 1
ATOM 702 C CA . ALA A 1 90 ? -6.575 -5.925 15.481 1.00 88.81 90 ALA A CA 1
ATOM 703 C C . ALA A 1 90 ? -6.073 -4.845 14.507 1.00 88.81 90 ALA A C 1
ATOM 705 O O . ALA A 1 90 ? -5.845 -5.113 13.333 1.00 88.81 90 ALA A O 1
ATOM 706 N N . CYS A 1 91 ? -5.819 -3.628 14.999 1.00 89.94 91 CYS A N 1
ATOM 707 C CA . CYS A 1 91 ? -5.262 -2.566 14.160 1.00 89.94 91 CYS A CA 1
ATOM 708 C C . CYS A 1 91 ? -3.807 -2.826 13.753 1.00 89.94 91 CYS A C 1
ATOM 710 O O . CYS A 1 91 ? -3.396 -2.420 12.669 1.00 89.94 91 CYS A O 1
ATOM 712 N N . ARG A 1 92 ? -3.015 -3.482 14.612 1.00 90.12 92 ARG A N 1
ATOM 713 C CA . ARG A 1 92 ? -1.632 -3.851 14.292 1.00 90.12 92 ARG A CA 1
ATOM 714 C C . ARG A 1 92 ? -1.573 -4.955 13.243 1.00 90.12 92 ARG A C 1
ATOM 716 O O . ARG A 1 92 ? -0.729 -4.869 12.363 1.00 90.12 92 ARG A O 1
ATOM 723 N N . GLU A 1 93 ? -2.435 -5.958 13.354 1.00 92.81 93 GLU A N 1
ATOM 724 C CA . GLU A 1 93 ? -2.564 -7.042 12.378 1.00 92.81 93 GLU A CA 1
ATOM 725 C C . GLU A 1 93 ? -2.952 -6.481 11.009 1.00 92.81 93 GLU A C 1
ATOM 727 O O . GLU A 1 93 ? -2.191 -6.638 10.060 1.00 92.81 93 GLU A O 1
ATOM 732 N N . LEU A 1 94 ? -4.015 -5.670 10.949 1.00 91.81 94 LEU A N 1
ATOM 733 C CA . LEU A 1 94 ? -4.440 -5.009 9.714 1.00 91.81 94 LEU A CA 1
ATOM 734 C C . LEU A 1 94 ? -3.332 -4.140 9.090 1.00 91.81 94 LEU A C 1
ATOM 736 O O . LEU A 1 94 ? -3.103 -4.178 7.884 1.00 91.81 94 LEU A O 1
ATOM 740 N N . ALA A 1 95 ? -2.637 -3.334 9.900 1.00 90.19 95 ALA A N 1
ATOM 741 C CA . ALA A 1 95 ? -1.541 -2.494 9.414 1.00 90.19 95 ALA A CA 1
ATOM 742 C C . ALA A 1 95 ? -0.339 -3.318 8.927 1.00 90.19 95 ALA A C 1
ATOM 744 O O . ALA A 1 95 ? 0.343 -2.910 7.988 1.00 90.19 95 ALA A O 1
ATOM 745 N N . PHE A 1 96 ? -0.069 -4.458 9.566 1.00 90.38 96 PHE A N 1
ATOM 746 C CA . PHE A 1 96 ? 1.014 -5.356 9.183 1.00 90.38 96 PHE A CA 1
ATOM 747 C C . PHE A 1 96 ? 0.718 -6.064 7.860 1.00 90.38 96 PHE A C 1
ATOM 749 O O . PHE A 1 96 ? 1.570 -6.040 6.976 1.00 90.38 96 PHE A O 1
ATOM 756 N N . GLU A 1 97 ? -0.481 -6.629 7.700 1.00 90.94 97 GLU A N 1
ATOM 757 C CA . GLU A 1 97 ? -0.923 -7.258 6.447 1.00 90.94 97 GLU A CA 1
ATOM 758 C C . GLU A 1 97 ? -0.849 -6.269 5.285 1.00 90.94 97 GLU A C 1
ATOM 760 O O . GLU A 1 97 ? -0.178 -6.531 4.287 1.00 90.94 97 GLU A O 1
ATOM 765 N N . PHE A 1 98 ? -1.412 -5.072 5.473 1.00 90.69 98 PHE A N 1
ATOM 766 C CA . PHE A 1 98 ? -1.325 -4.007 4.480 1.00 90.69 98 PHE A CA 1
ATOM 767 C C . PHE A 1 98 ? 0.127 -3.658 4.122 1.00 90.69 98 PHE A C 1
ATOM 769 O O . PHE A 1 98 ? 0.477 -3.537 2.948 1.00 90.69 98 PHE A O 1
ATOM 776 N N . GLY A 1 99 ? 0.989 -3.486 5.129 1.00 88.12 99 GLY A N 1
ATOM 777 C CA . GLY A 1 99 ? 2.395 -3.151 4.916 1.00 88.12 99 GLY A CA 1
ATOM 778 C C . GLY A 1 99 ? 3.152 -4.230 4.140 1.00 88.12 99 GLY A C 1
ATOM 779 O O . GLY A 1 99 ? 3.969 -3.895 3.285 1.00 88.12 99 GLY A O 1
ATOM 780 N N . MET A 1 100 ? 2.860 -5.506 4.403 1.00 89.31 100 MET A N 1
ATOM 781 C CA . MET A 1 100 ? 3.450 -6.645 3.695 1.00 89.31 100 MET A CA 1
ATOM 782 C C . MET A 1 100 ? 2.989 -6.716 2.235 1.00 89.31 100 MET A C 1
ATOM 784 O O . MET A 1 100 ? 3.825 -6.833 1.338 1.00 89.31 100 MET A O 1
ATOM 788 N N . GLU A 1 101 ? 1.684 -6.610 1.979 1.00 89.31 101 GLU A N 1
ATOM 789 C CA . GLU A 1 101 ? 1.124 -6.668 0.623 1.00 89.31 101 GLU A CA 1
ATOM 790 C C . GLU A 1 101 ? 1.610 -5.502 -0.240 1.00 89.31 101 GLU A C 1
ATOM 792 O O . GLU A 1 101 ? 2.158 -5.698 -1.325 1.00 89.31 101 GLU A O 1
ATOM 797 N N . VAL A 1 102 ? 1.461 -4.271 0.253 1.00 88.19 102 VAL A N 1
ATOM 798 C CA . VAL A 1 102 ? 1.847 -3.084 -0.515 1.00 88.19 102 VAL A CA 1
ATOM 799 C C . VAL A 1 102 ? 3.365 -2.973 -0.625 1.00 88.19 102 VAL A C 1
ATOM 801 O O . VAL A 1 102 ? 3.868 -2.618 -1.690 1.00 88.19 102 VAL A O 1
ATOM 804 N N . GLY A 1 103 ? 4.103 -3.304 0.438 1.00 87.50 103 GLY A N 1
ATOM 805 C CA . GLY A 1 103 ? 5.564 -3.268 0.438 1.00 87.50 103 GLY A CA 1
ATOM 806 C C . GLY A 1 103 ? 6.170 -4.240 -0.571 1.00 87.50 103 GLY A C 1
ATOM 807 O O . GLY A 1 103 ? 6.983 -3.824 -1.393 1.00 87.50 103 GLY A O 1
ATOM 808 N N . SER A 1 104 ? 5.724 -5.501 -0.563 1.00 88.69 104 SER A N 1
ATOM 809 C CA . SER A 1 104 ? 6.193 -6.516 -1.521 1.00 88.69 104 SER A CA 1
ATOM 810 C C . SER A 1 104 ? 5.845 -6.155 -2.964 1.00 88.69 104 SER A C 1
ATOM 812 O O . SER A 1 104 ? 6.681 -6.282 -3.855 1.00 88.69 104 SER A O 1
ATOM 814 N N . TYR A 1 105 ? 4.643 -5.626 -3.198 1.00 89.38 105 TYR A N 1
ATOM 815 C CA . TYR A 1 105 ? 4.240 -5.135 -4.510 1.00 89.38 105 TYR A CA 1
ATOM 816 C C . TYR A 1 105 ? 5.125 -3.984 -5.008 1.00 89.38 105 TYR A C 1
ATOM 818 O O . TYR A 1 105 ? 5.588 -3.999 -6.148 1.00 89.38 105 TYR A O 1
ATOM 826 N N . VAL A 1 106 ? 5.366 -2.977 -4.162 1.00 87.06 106 VAL A N 1
ATOM 827 C CA . VAL A 1 106 ? 6.216 -1.828 -4.500 1.00 87.06 106 VAL A CA 1
ATOM 828 C C . VAL A 1 106 ? 7.642 -2.285 -4.790 1.00 87.06 106 VAL A C 1
ATOM 830 O O . VAL A 1 106 ? 8.230 -1.836 -5.771 1.00 87.06 106 VAL A O 1
ATOM 833 N N . GLU A 1 107 ? 8.186 -3.184 -3.972 1.00 87.06 107 GLU A N 1
ATOM 834 C CA . GLU A 1 107 ? 9.520 -3.751 -4.166 1.00 87.06 107 GLU A CA 1
ATOM 835 C C . GLU A 1 107 ? 9.636 -4.507 -5.494 1.00 87.06 107 GLU A C 1
ATOM 837 O O . GLU A 1 107 ? 10.620 -4.317 -6.209 1.00 87.06 107 GLU A O 1
ATOM 842 N N . ASP A 1 108 ? 8.630 -5.300 -5.866 1.00 88.88 108 ASP A N 1
ATOM 843 C CA . ASP A 1 108 ? 8.598 -6.035 -7.135 1.00 88.88 108 ASP A CA 1
ATOM 844 C C . ASP A 1 108 ? 8.542 -5.089 -8.345 1.00 88.88 108 ASP A C 1
ATOM 846 O O . ASP A 1 108 ? 9.345 -5.208 -9.275 1.00 88.88 108 ASP A O 1
ATOM 850 N N . VAL A 1 109 ? 7.662 -4.079 -8.308 1.00 88.06 109 VAL A N 1
ATOM 851 C CA . VAL A 1 109 ? 7.564 -3.067 -9.375 1.00 88.06 109 VAL A CA 1
ATOM 852 C C . VAL A 1 109 ? 8.872 -2.307 -9.523 1.00 88.06 109 VAL A C 1
ATOM 854 O O . VAL A 1 109 ? 9.353 -2.114 -10.640 1.00 88.06 109 VAL A O 1
ATOM 857 N N . MET A 1 110 ? 9.452 -1.881 -8.401 1.00 84.25 110 MET A N 1
ATOM 858 C CA . MET A 1 110 ? 10.726 -1.183 -8.415 1.00 84.25 110 MET A CA 1
ATOM 859 C C . MET A 1 110 ? 11.816 -2.107 -8.943 1.00 84.25 110 MET A C 1
ATOM 861 O O . MET A 1 110 ? 12.518 -1.717 -9.848 1.00 84.25 110 MET A O 1
ATOM 865 N N . THR A 1 111 ? 11.937 -3.347 -8.484 1.00 86.19 111 THR A N 1
ATOM 866 C CA . THR A 1 111 ? 13.032 -4.240 -8.901 1.00 86.19 111 THR A CA 1
ATOM 867 C C . THR A 1 111 ? 12.957 -4.634 -10.375 1.00 86.19 111 THR A C 1
ATOM 869 O O . THR A 1 111 ? 13.982 -4.698 -11.057 1.00 86.19 111 THR A O 1
ATOM 872 N N . THR A 1 112 ? 11.756 -4.923 -10.872 1.00 86.31 112 THR A N 1
ATOM 873 C CA . THR A 1 112 ? 11.563 -5.490 -12.213 1.00 86.31 112 THR A CA 1
ATOM 874 C C . THR A 1 112 ? 11.276 -4.442 -13.280 1.00 86.31 112 THR A C 1
ATOM 876 O O . THR A 1 112 ? 11.424 -4.730 -14.466 1.00 86.31 112 THR A O 1
ATOM 879 N N . GLY A 1 113 ? 10.827 -3.247 -12.888 1.00 85.25 113 GLY A N 1
ATOM 880 C CA . GLY A 1 113 ? 10.294 -2.259 -13.822 1.00 85.25 113 GLY A CA 1
ATOM 881 C C . GLY A 1 113 ? 8.953 -2.668 -14.441 1.00 85.25 113 GLY A C 1
ATOM 882 O O . GLY A 1 113 ? 8.513 -2.052 -15.412 1.00 85.25 113 GLY A O 1
ATOM 883 N N . THR A 1 114 ? 8.295 -3.710 -13.916 1.00 86.25 114 THR A N 1
ATOM 884 C CA . THR A 1 114 ? 7.041 -4.251 -14.454 1.00 86.25 114 THR A CA 1
ATOM 885 C C . THR A 1 114 ? 5.923 -4.223 -13.422 1.00 86.25 114 THR A C 1
ATOM 887 O O . THR A 1 114 ? 6.152 -4.355 -12.226 1.00 86.25 114 THR A O 1
ATOM 890 N N . ARG A 1 115 ? 4.683 -4.058 -13.891 1.00 86.31 115 ARG A N 1
ATOM 891 C CA . ARG A 1 115 ? 3.488 -4.151 -13.047 1.00 86.31 115 ARG A CA 1
ATOM 892 C C . ARG A 1 115 ? 2.894 -5.563 -13.131 1.00 86.31 115 ARG A C 1
ATOM 894 O O . ARG A 1 115 ? 2.507 -5.968 -14.232 1.00 86.31 115 ARG A O 1
ATOM 901 N N . PRO A 1 116 ? 2.702 -6.270 -12.004 1.00 84.56 116 PRO A N 1
ATOM 902 C CA . PRO A 1 116 ? 1.938 -7.513 -11.964 1.00 84.56 116 PRO A CA 1
ATOM 903 C C . PRO A 1 116 ? 0.532 -7.351 -12.559 1.00 84.56 116 PRO A C 1
ATOM 905 O O . PRO A 1 116 ? -0.188 -6.406 -12.236 1.00 84.56 116 PRO A O 1
ATOM 908 N N . ALA A 1 117 ? 0.089 -8.303 -13.387 1.00 80.19 117 ALA A N 1
ATOM 909 C CA . ALA A 1 117 ? -1.238 -8.249 -14.017 1.00 80.19 117 ALA A CA 1
ATOM 910 C C . ALA A 1 117 ? -2.385 -8.189 -12.988 1.00 80.19 117 ALA A C 1
ATOM 912 O O . ALA A 1 117 ? -3.388 -7.513 -13.212 1.00 80.19 117 ALA A O 1
ATOM 913 N N . ARG A 1 118 ? -2.190 -8.852 -11.841 1.00 77.56 118 ARG A N 1
ATOM 914 C CA . ARG A 1 118 ? -3.112 -8.880 -10.695 1.00 77.56 118 ARG A CA 1
ATOM 915 C C . ARG A 1 118 ? -3.098 -7.600 -9.839 1.00 77.56 118 ARG A C 1
ATOM 917 O O . ARG A 1 118 ? -3.958 -7.435 -8.985 1.00 77.56 118 ARG A O 1
ATOM 924 N N . GLY A 1 119 ? -2.163 -6.675 -10.080 1.00 80.25 119 GLY A N 1
ATOM 925 C CA . GLY A 1 119 ? -1.928 -5.533 -9.191 1.00 80.25 119 GLY A CA 1
ATOM 926 C C . GLY A 1 119 ? -1.523 -5.993 -7.785 1.00 80.25 119 GLY A C 1
ATOM 927 O O . GLY A 1 119 ? -0.896 -7.042 -7.634 1.00 80.25 119 GLY A O 1
ATOM 928 N N . ILE A 1 120 ? -1.910 -5.224 -6.764 1.00 80.88 120 ILE A N 1
ATOM 929 C CA . ILE A 1 120 ? -1.716 -5.586 -5.345 1.00 80.88 120 ILE A CA 1
ATOM 930 C C . ILE A 1 120 ? -2.644 -6.738 -4.935 1.00 80.88 120 ILE A C 1
ATOM 932 O O . ILE A 1 120 ? -2.261 -7.595 -4.144 1.00 80.88 120 ILE A O 1
ATOM 936 N N . ALA A 1 121 ? -3.846 -6.800 -5.518 1.00 64.81 121 ALA A N 1
ATOM 937 C CA . ALA A 1 121 ? -4.849 -7.816 -5.224 1.00 64.81 121 ALA A CA 1
ATOM 938 C C . ALA A 1 121 ? -4.465 -9.170 -5.844 1.00 64.81 121 ALA A C 1
ATOM 940 O O . ALA A 1 121 ? -4.915 -9.539 -6.929 1.00 64.81 121 ALA A O 1
ATOM 941 N N . GLY A 1 122 ? -3.622 -9.928 -5.153 1.00 51.91 122 GLY A N 1
ATOM 942 C CA . GLY A 1 122 ? -3.409 -11.332 -5.480 1.00 51.91 122 GLY A CA 1
ATOM 943 C C . GLY A 1 122 ? -2.128 -11.954 -4.954 1.00 51.91 122 GLY A C 1
ATOM 944 O O . GLY A 1 122 ? -1.744 -12.986 -5.502 1.00 51.91 122 GLY A O 1
ATOM 945 N N . TRP A 1 123 ? -1.468 -11.346 -3.970 1.00 41.66 123 TRP A N 1
ATOM 946 C CA . TRP A 1 123 ? -0.464 -12.026 -3.153 1.00 41.66 123 TRP A CA 1
ATOM 947 C C . TRP A 1 123 ? -1.121 -12.796 -2.010 1.00 41.66 123 TRP A C 1
ATOM 949 O O . TRP A 1 123 ? -2.162 -12.319 -1.516 1.00 41.66 123 TRP A O 1
#

Secondary structure (DSSP, 8-state):
-------TTSTTTHHHHHHHHHHHHHHHHHHHHHHHHHHHHHHHHHHHHHHHHTTTSS-HHHHHHHHHHHHHHHHHHHHHHHHS-SSHHHHHHHHHHHHHHHHHHHHHHHHHS---TT-STT-

Sequence (123 aa):
MAIVLFPAFLSLIVPAHADYQQGKRDCANLRATVLQLVGDWSKTMLFASRDMDRNGWLDANVANAAIKDVQIAVMHFDYAYEAVPKTRNACRELAFEFGMEVGSYVEDVMTTGTRPARGIAGW

Radius of gyration: 22.02 Å; chains: 1; bounding box: 52×23×78 Å